Protein AF-A0A956GP90-F1 (afdb_monomer)

Sequence (79 aa):
MSIGRVYTGYLISYPFIGRGMVIFRDPHGHRMITTPVKRVLGEPGGKLIYVETENSVYKLEIHGEPLFPIRPAAEQTSA

Structure (mmCIF, N/CA/C/O backbone):
data_AF-A0A956GP90-F1
#
_entry.id   AF-A0A956GP90-F1
#
loop_
_atom_site.group_PDB
_atom_site.id
_atom_site.type_symbol
_atom_site.label_atom_id
_atom_site.label_alt_id
_atom_site.label_comp_id
_atom_site.label_asym_id
_atom_site.la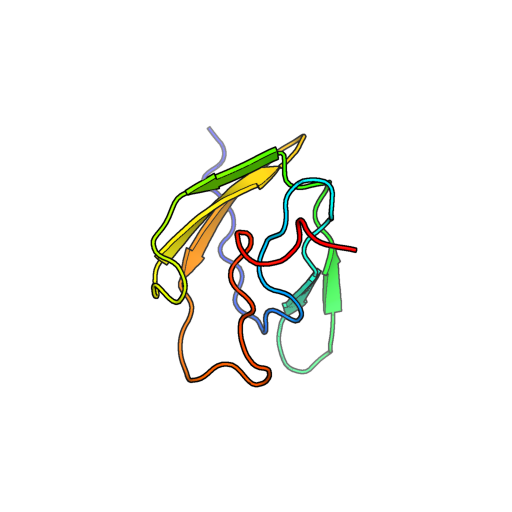bel_entity_id
_atom_site.label_seq_id
_atom_site.pdbx_PDB_ins_code
_atom_site.Cartn_x
_atom_site.Cartn_y
_atom_site.Cartn_z
_atom_site.occupancy
_atom_site.B_iso_or_equiv
_atom_site.auth_seq_id
_atom_site.auth_comp_id
_atom_site.auth_asym_id
_atom_site.auth_atom_id
_atom_site.pdbx_PDB_model_num
ATOM 1 N N . MET A 1 1 ? 4.053 22.439 4.557 1.00 39.84 1 MET A N 1
ATOM 2 C CA . MET A 1 1 ? 3.378 21.147 4.309 1.00 39.84 1 MET A CA 1
ATOM 3 C C . MET A 1 1 ? 4.300 20.321 3.432 1.00 39.84 1 MET A C 1
ATOM 5 O O . MET A 1 1 ? 4.639 20.778 2.351 1.00 39.84 1 MET A O 1
ATOM 9 N N . SER A 1 2 ? 4.810 19.194 3.931 1.00 49.94 2 SER A N 1
ATOM 10 C CA . SER A 1 2 ? 5.685 18.320 3.140 1.00 49.94 2 SER A CA 1
ATOM 11 C C . SER A 1 2 ? 4.873 17.721 1.991 1.00 49.94 2 SER A C 1
ATOM 13 O O . SER A 1 2 ? 3.900 17.011 2.237 1.00 49.94 2 SER A O 1
ATOM 15 N N . ILE A 1 3 ? 5.242 18.039 0.752 1.00 60.66 3 ILE A N 1
ATOM 16 C CA . ILE A 1 3 ? 4.774 17.311 -0.428 1.00 60.66 3 ILE A CA 1
ATOM 17 C C . ILE A 1 3 ? 5.308 15.878 -0.298 1.00 60.66 3 ILE A C 1
ATOM 19 O O . ILE A 1 3 ? 6.508 15.672 -0.112 1.00 60.66 3 ILE A O 1
ATOM 23 N N . GLY A 1 4 ? 4.405 14.894 -0.299 1.00 69.88 4 GLY A N 1
ATOM 24 C CA . GLY A 1 4 ? 4.755 13.484 -0.117 1.00 69.88 4 GLY A CA 1
ATOM 25 C C . GLY A 1 4 ? 5.804 13.013 -1.131 1.00 69.88 4 GLY A C 1
ATOM 26 O O . GLY A 1 4 ? 5.851 13.489 -2.263 1.00 69.88 4 GLY A O 1
ATOM 27 N N . ARG A 1 5 ? 6.661 12.070 -0.727 1.00 81.25 5 ARG A N 1
ATOM 28 C CA . ARG A 1 5 ? 7.633 11.444 -1.635 1.00 81.25 5 ARG A CA 1
ATOM 29 C C . ARG A 1 5 ? 6.938 10.385 -2.487 1.00 81.25 5 ARG A C 1
ATOM 31 O O . ARG A 1 5 ? 6.220 9.543 -1.953 1.00 81.25 5 ARG A O 1
ATOM 38 N N . VAL A 1 6 ? 7.195 10.415 -3.791 1.00 82.44 6 VAL A N 1
ATOM 39 C CA . VAL A 1 6 ? 6.755 9.369 -4.720 1.00 82.44 6 VAL A CA 1
ATOM 40 C C . VAL A 1 6 ? 7.711 8.185 -4.619 1.00 82.44 6 VAL A C 1
ATOM 42 O O . VAL A 1 6 ? 8.930 8.359 -4.598 1.00 82.44 6 VAL A O 1
ATOM 45 N N . TYR A 1 7 ? 7.147 6.983 -4.550 1.00 80.50 7 TYR A N 1
ATOM 46 C CA . TYR A 1 7 ? 7.896 5.736 -4.510 1.00 80.50 7 TYR A CA 1
ATOM 47 C C . TYR A 1 7 ? 7.369 4.787 -5.575 1.00 80.50 7 TYR A C 1
ATOM 49 O O . TYR A 1 7 ? 6.171 4.521 -5.620 1.00 80.50 7 TYR A O 1
ATOM 57 N N . THR A 1 8 ? 8.279 4.257 -6.388 1.00 83.94 8 THR A N 1
ATOM 58 C CA . THR A 1 8 ? 7.983 3.239 -7.400 1.00 83.94 8 THR A CA 1
ATOM 59 C C . THR A 1 8 ? 8.542 1.907 -6.935 1.00 83.94 8 THR A C 1
ATOM 61 O O . THR A 1 8 ? 9.660 1.844 -6.414 1.00 83.94 8 THR A O 1
ATOM 64 N N . GLY A 1 9 ? 7.762 0.842 -7.089 1.00 84.12 9 GLY A N 1
ATOM 65 C CA . GLY A 1 9 ? 8.144 -0.451 -6.560 1.00 84.12 9 GLY A CA 1
ATOM 66 C C . GLY A 1 9 ? 7.115 -1.550 -6.753 1.00 84.12 9 GLY A C 1
ATOM 67 O O . GLY A 1 9 ? 6.030 -1.316 -7.277 1.00 84.12 9 GLY A O 1
ATOM 68 N N . TYR A 1 10 ? 7.462 -2.743 -6.276 1.00 84.62 10 TYR A N 1
ATOM 69 C CA . TYR A 1 10 ? 6.567 -3.895 -6.234 1.00 84.62 10 TYR A CA 1
ATOM 70 C C . TYR A 1 10 ? 5.907 -4.002 -4.860 1.00 84.62 10 TYR A C 1
ATOM 72 O O . TYR A 1 10 ? 6.572 -3.922 -3.821 1.00 84.62 10 TYR A O 1
ATOM 80 N N . LEU A 1 11 ? 4.591 -4.199 -4.855 1.00 84.69 11 LEU A N 1
ATOM 81 C CA . LEU A 1 11 ? 3.812 -4.452 -3.649 1.00 84.69 11 LEU A CA 1
ATOM 82 C C . LEU A 1 11 ? 3.767 -5.964 -3.390 1.00 84.69 11 LEU A C 1
ATOM 84 O O . LEU A 1 11 ? 3.244 -6.704 -4.217 1.00 84.69 11 LEU A O 1
ATOM 88 N N . ILE A 1 12 ? 4.295 -6.432 -2.252 1.00 81.12 12 ILE A N 1
ATOM 89 C CA . ILE A 1 12 ? 4.265 -7.873 -1.918 1.00 81.12 12 ILE A CA 1
ATOM 90 C C . ILE A 1 12 ? 2.883 -8.325 -1.450 1.00 81.12 12 ILE A C 1
ATOM 92 O O . ILE A 1 12 ? 2.460 -9.442 -1.736 1.00 81.12 12 ILE A O 1
ATOM 96 N N . SER A 1 13 ? 2.185 -7.476 -0.702 1.00 78.12 13 SER A N 1
ATOM 97 C CA . SER A 1 13 ? 0.903 -7.817 -0.098 1.00 78.12 13 SER A CA 1
ATOM 98 C C . SER A 1 13 ? -0.079 -6.677 -0.270 1.00 78.12 13 SER A C 1
ATOM 100 O O . SER A 1 13 ? 0.252 -5.526 0.032 1.00 78.12 13 SER A O 1
ATOM 102 N N . TYR A 1 14 ? -1.299 -7.010 -0.684 1.00 82.19 14 TYR A N 1
ATOM 103 C CA . TYR A 1 14 ? -2.390 -6.046 -0.709 1.00 82.19 14 TYR A CA 1
ATOM 104 C C . TYR A 1 14 ? -2.627 -5.468 0.702 1.00 82.19 14 TYR A C 1
ATOM 106 O O . TYR A 1 14 ? -2.451 -6.199 1.685 1.00 82.19 14 TYR A O 1
ATOM 114 N N . PRO A 1 15 ? -2.990 -4.179 0.842 1.00 87.88 15 PRO A N 1
ATOM 115 C CA . PRO A 1 15 ? -3.157 -3.560 2.153 1.00 87.88 15 PRO A CA 1
ATOM 116 C C . PRO A 1 15 ? -4.233 -4.270 2.981 1.00 87.88 15 PRO A C 1
ATOM 118 O O . PRO A 1 15 ? -5.341 -4.503 2.500 1.00 87.88 15 PRO A O 1
ATOM 121 N N . PHE A 1 16 ? -3.912 -4.588 4.236 1.00 86.62 16 PHE A N 1
ATOM 122 C CA . PHE A 1 16 ? -4.805 -5.293 5.155 1.00 86.62 16 PHE A CA 1
ATOM 123 C C . PHE A 1 16 ? -4.803 -4.616 6.525 1.00 86.62 16 PHE A C 1
ATOM 125 O O . PHE A 1 16 ? -3.736 -4.365 7.087 1.00 86.62 16 PHE A O 1
ATOM 132 N N . ILE A 1 17 ? -5.992 -4.337 7.064 1.00 90.94 17 ILE A N 1
ATOM 133 C CA . ILE A 1 17 ? -6.161 -3.633 8.342 1.00 90.94 17 ILE A CA 1
ATOM 134 C C . ILE A 1 17 ? -5.457 -4.400 9.471 1.00 90.94 17 ILE A C 1
ATOM 136 O O . ILE A 1 17 ? -5.569 -5.616 9.590 1.00 90.94 17 ILE A O 1
ATOM 140 N N . GLY A 1 18 ? -4.698 -3.682 10.296 1.00 90.50 18 GLY A N 1
ATOM 141 C CA . GLY A 1 18 ? -3.911 -4.234 11.398 1.00 90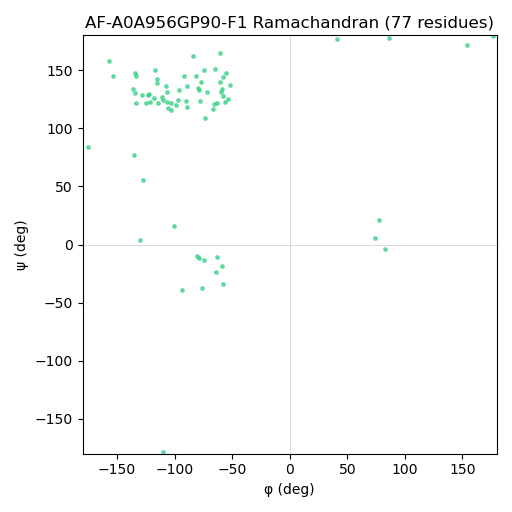.50 18 GLY A CA 1
ATOM 142 C C . GLY A 1 18 ? -2.547 -4.797 10.992 1.00 90.50 18 GLY A C 1
ATOM 143 O O . GLY A 1 18 ? -1.776 -5.188 11.865 1.00 90.50 18 GLY A O 1
ATOM 144 N N . ARG A 1 19 ? -2.201 -4.821 9.697 1.00 87.31 19 ARG A N 1
ATOM 145 C CA . ARG A 1 19 ? -0.883 -5.264 9.210 1.00 87.31 19 ARG A CA 1
ATOM 146 C C . ARG A 1 19 ? -0.135 -4.131 8.522 1.00 87.31 19 ARG A C 1
ATOM 148 O O . ARG A 1 19 ? -0.744 -3.227 7.959 1.00 87.31 19 ARG A O 1
ATOM 155 N N . GLY A 1 20 ? 1.194 -4.172 8.583 1.00 86.06 20 GLY A N 1
ATOM 156 C CA . GLY A 1 20 ? 2.044 -3.298 7.776 1.00 86.06 20 GLY A CA 1
ATOM 157 C C . GLY A 1 20 ? 2.061 -3.748 6.315 1.00 86.06 20 GLY A C 1
ATOM 158 O O . GLY A 1 20 ? 1.936 -4.937 6.022 1.00 86.06 20 GLY A O 1
ATOM 159 N N . MET A 1 21 ? 2.237 -2.802 5.399 1.00 87.69 21 MET A N 1
ATOM 160 C CA . MET A 1 21 ? 2.482 -3.076 3.984 1.00 87.69 21 MET A CA 1
ATOM 161 C C . MET A 1 21 ? 3.985 -3.143 3.728 1.00 87.69 21 MET A C 1
ATOM 163 O O . MET A 1 21 ? 4.746 -2.373 4.316 1.00 87.69 21 MET A O 1
ATOM 167 N N . VAL A 1 22 ? 4.410 -4.013 2.810 1.00 84.31 22 VAL A N 1
ATOM 168 C CA . VAL A 1 22 ? 5.804 -4.072 2.351 1.00 84.31 22 VAL A CA 1
ATOM 169 C C . VAL A 1 22 ? 5.883 -3.687 0.876 1.00 84.31 22 VAL A C 1
ATOM 171 O O . VAL A 1 22 ? 5.267 -4.328 0.023 1.00 84.31 22 VAL A O 1
ATOM 174 N N . ILE A 1 23 ? 6.662 -2.644 0.590 1.00 86.25 23 ILE A N 1
ATOM 175 C CA . ILE A 1 23 ? 6.899 -2.094 -0.748 1.00 86.25 23 ILE A CA 1
ATOM 176 C C . ILE A 1 23 ? 8.389 -2.236 -1.069 1.00 86.25 23 ILE A C 1
ATOM 178 O O . ILE A 1 23 ? 9.234 -1.771 -0.304 1.00 86.25 23 ILE A O 1
ATOM 182 N N . PHE A 1 24 ? 8.720 -2.853 -2.198 1.00 81.69 24 PHE A N 1
ATOM 183 C CA . PHE A 1 24 ? 10.099 -3.015 -2.668 1.00 81.69 24 PHE A CA 1
ATOM 184 C C . PHE A 1 24 ? 10.426 -1.953 -3.700 1.00 81.69 24 PHE A C 1
ATOM 186 O O . PHE A 1 24 ? 9.779 -1.914 -4.739 1.00 81.69 24 PHE A O 1
ATOM 193 N N . ARG A 1 25 ? 11.429 -1.113 -3.440 1.00 79.56 25 ARG A N 1
ATOM 194 C CA . ARG A 1 25 ? 11.906 -0.119 -4.409 1.00 79.56 25 ARG A CA 1
ATOM 195 C C . ARG A 1 25 ? 13.018 -0.710 -5.270 1.00 79.56 25 ARG A C 1
ATOM 197 O O . ARG A 1 25 ? 14.011 -1.121 -4.684 1.00 79.56 25 ARG A O 1
ATOM 204 N N . ASP A 1 26 ? 12.820 -0.675 -6.593 1.00 67.75 26 ASP A N 1
ATOM 205 C CA . ASP A 1 26 ? 13.780 -0.882 -7.706 1.00 67.75 26 ASP A CA 1
ATOM 206 C C . ASP A 1 26 ? 14.838 -2.024 -7.554 1.00 67.75 26 ASP A C 1
ATOM 208 O O . ASP A 1 26 ? 14.795 -2.771 -6.575 1.00 67.75 26 ASP A O 1
ATOM 212 N N . PRO A 1 27 ? 15.711 -2.324 -8.547 1.00 59.69 27 PRO A N 1
ATOM 213 C CA . PRO A 1 27 ? 16.398 -3.625 -8.627 1.00 59.69 27 PRO A CA 1
ATOM 214 C C . PRO A 1 27 ? 17.348 -3.981 -7.470 1.00 59.69 27 PRO A C 1
ATOM 216 O O . PRO A 1 27 ? 17.757 -5.135 -7.375 1.00 59.69 27 PRO A O 1
ATOM 219 N N . HIS A 1 28 ? 17.682 -3.050 -6.573 1.00 72.06 28 HIS A N 1
ATOM 220 C CA . HIS A 1 28 ? 18.550 -3.319 -5.416 1.00 72.06 28 HIS A CA 1
ATOM 221 C C . HIS A 1 28 ? 17.813 -3.980 -4.239 1.00 72.06 28 HIS A C 1
ATOM 223 O O . HIS A 1 28 ? 18.445 -4.423 -3.280 1.00 72.06 28 HIS A O 1
ATOM 229 N N . GLY A 1 29 ? 16.476 -4.047 -4.289 1.00 71.19 29 GLY A N 1
ATOM 230 C CA . GLY A 1 29 ? 15.677 -4.796 -3.316 1.00 71.19 29 GLY A CA 1
ATOM 231 C C . GLY A 1 29 ? 15.489 -4.101 -1.965 1.00 71.19 29 GLY A C 1
ATOM 232 O O . GLY A 1 29 ? 15.167 -4.759 -0.971 1.00 71.19 29 GLY A O 1
ATOM 233 N N . HIS A 1 30 ? 15.660 -2.778 -1.889 1.00 84.56 30 HIS A N 1
ATOM 234 C CA . HIS A 1 30 ? 15.392 -2.050 -0.651 1.00 84.56 30 HIS A CA 1
ATOM 235 C C . HIS A 1 30 ? 13.902 -2.104 -0.300 1.00 84.56 30 HIS A C 1
ATOM 237 O O . HIS A 1 30 ? 13.040 -1.623 -1.041 1.00 84.56 30 HIS A O 1
ATOM 243 N N . ARG A 1 31 ? 13.606 -2.658 0.879 1.00 85.56 31 ARG A N 1
ATOM 244 C CA . ARG A 1 31 ? 12.244 -2.756 1.407 1.00 85.56 31 ARG A CA 1
ATOM 245 C C . ARG A 1 31 ? 11.862 -1.523 2.217 1.00 85.56 31 ARG A C 1
ATOM 247 O O . ARG A 1 31 ? 12.613 -1.065 3.077 1.00 85.56 31 ARG A O 1
ATOM 254 N N . MET A 1 32 ? 10.649 -1.044 1.994 1.00 86.88 32 MET A N 1
ATOM 255 C CA . MET A 1 32 ? 9.954 -0.109 2.865 1.00 86.88 32 MET A CA 1
ATOM 256 C C . MET A 1 32 ? 8.801 -0.853 3.535 1.00 86.88 32 MET A C 1
ATOM 258 O O . MET A 1 32 ? 7.967 -1.439 2.850 1.00 86.88 32 MET A O 1
ATOM 262 N N . ILE A 1 33 ? 8.766 -0.830 4.866 1.00 88.06 33 ILE A N 1
ATOM 263 C CA . ILE A 1 33 ? 7.690 -1.424 5.664 1.00 88.06 33 ILE A CA 1
ATOM 264 C C . ILE A 1 33 ? 6.911 -0.280 6.305 1.00 88.06 33 ILE A C 1
ATOM 266 O O . ILE A 1 33 ? 7.512 0.594 6.932 1.00 88.06 33 ILE A O 1
ATOM 270 N N . THR A 1 34 ? 5.593 -0.259 6.126 1.00 89.25 34 THR A N 1
ATOM 271 C CA . THR A 1 34 ? 4.735 0.738 6.774 1.00 89.25 34 THR A CA 1
ATOM 272 C C . THR A 1 34 ? 4.361 0.310 8.187 1.00 89.25 34 THR A C 1
ATOM 274 O O . THR A 1 34 ? 4.408 -0.868 8.540 1.00 89.25 34 THR A O 1
ATOM 277 N N . THR A 1 35 ? 3.907 1.273 8.983 1.00 92.69 35 THR A N 1
ATOM 278 C CA . THR A 1 35 ? 3.126 0.994 10.194 1.00 92.69 35 THR A CA 1
ATOM 279 C C . THR A 1 35 ? 1.820 0.258 9.854 1.00 92.69 35 THR A C 1
ATOM 281 O O . THR A 1 35 ? 1.431 0.220 8.674 1.00 92.69 35 THR A O 1
ATOM 284 N N . PRO A 1 36 ? 1.143 -0.337 10.857 1.00 94.12 36 PRO A N 1
ATOM 285 C CA . PRO A 1 36 ? -0.132 -1.011 10.656 1.00 94.12 36 PRO A CA 1
ATOM 286 C C . PRO A 1 36 ? -1.160 -0.142 9.927 1.00 94.12 36 PRO A C 1
ATOM 288 O O . PRO A 1 36 ? -1.322 1.048 10.211 1.00 94.12 36 PRO A O 1
ATOM 291 N N . VAL A 1 37 ? -1.864 -0.754 8.979 1.00 93.81 37 VAL A N 1
ATOM 292 C CA . VAL A 1 37 ? -2.969 -0.129 8.253 1.00 93.81 37 VAL A CA 1
ATOM 293 C C . VAL A 1 37 ? -4.173 0.016 9.181 1.00 93.81 37 VAL A C 1
ATOM 295 O O . VAL A 1 37 ? -4.597 -0.945 9.816 1.00 93.81 37 VAL A O 1
ATOM 298 N N . LYS A 1 38 ? -4.761 1.209 9.224 1.00 95.75 38 LYS A N 1
ATOM 299 C CA . LYS A 1 38 ? -6.018 1.503 9.922 1.00 95.75 38 LYS A CA 1
ATOM 300 C C . LYS A 1 38 ? -7.223 1.385 8.999 1.00 95.75 38 LYS A C 1
ATOM 302 O O . LYS A 1 38 ? -8.274 0.913 9.420 1.00 95.75 38 LYS A O 1
ATOM 307 N N . ARG A 1 39 ? -7.081 1.825 7.747 1.00 93.56 39 ARG A N 1
ATOM 308 C CA . ARG A 1 39 ? -8.187 1.882 6.788 1.00 93.56 39 ARG A CA 1
ATOM 309 C C . ARG A 1 39 ? -7.685 1.790 5.354 1.00 93.56 39 ARG A C 1
ATOM 311 O O . ARG A 1 39 ? -6.636 2.335 5.020 1.00 93.56 39 ARG A O 1
ATOM 318 N N . VAL A 1 40 ? -8.472 1.130 4.513 1.00 91.75 40 VAL A N 1
ATOM 319 C CA . VAL A 1 40 ? -8.264 1.042 3.065 1.00 91.75 40 VAL A CA 1
ATOM 320 C C . VAL A 1 40 ? -9.523 1.568 2.385 1.00 91.75 40 VAL A C 1
ATOM 322 O O . VAL A 1 40 ? -10.623 1.141 2.728 1.00 91.75 40 VAL A O 1
ATOM 325 N N . LEU A 1 41 ? -9.370 2.508 1.454 1.00 93.00 41 LEU A N 1
ATOM 326 C CA . LEU A 1 41 ? -10.452 3.056 0.638 1.00 93.00 41 LEU A CA 1
ATOM 327 C C . LEU A 1 41 ? -10.131 2.829 -0.836 1.00 93.00 41 LEU A C 1
ATOM 329 O O . LEU A 1 41 ? -9.097 3.277 -1.328 1.00 93.00 41 LEU A O 1
ATOM 333 N N . GLY A 1 42 ? -11.027 2.155 -1.541 1.00 87.06 42 GLY A N 1
ATOM 334 C CA . GLY A 1 42 ? -10.895 1.867 -2.962 1.00 87.06 42 GLY A CA 1
ATOM 335 C C . GLY A 1 42 ? -11.668 0.613 -3.337 1.00 87.06 42 GLY A C 1
ATOM 336 O O . GLY A 1 42 ? -12.174 -0.103 -2.471 1.00 87.06 42 GLY A O 1
ATOM 337 N N . GLU A 1 43 ? -11.765 0.359 -4.634 1.00 81.50 43 GLU A N 1
ATOM 338 C CA . GLU A 1 43 ? -12.422 -0.840 -5.142 1.00 81.50 43 GLU A CA 1
ATOM 339 C C . GLU A 1 43 ? -11.501 -2.060 -4.978 1.00 81.50 43 GLU A C 1
ATOM 341 O O . GLU A 1 43 ? -10.290 -1.952 -5.205 1.00 81.50 43 GLU A O 1
ATOM 346 N N . PRO A 1 44 ? -12.025 -3.235 -4.586 1.00 72.50 44 PRO A N 1
ATOM 347 C CA . PRO A 1 44 ? -11.258 -4.476 -4.616 1.00 72.50 44 PRO A CA 1
ATOM 348 C C . PRO A 1 44 ? -10.711 -4.741 -6.025 1.00 72.50 44 PRO A C 1
ATOM 350 O O . PRO A 1 44 ? -11.474 -4.805 -6.983 1.00 72.50 44 PRO A O 1
ATOM 353 N N . GLY A 1 45 ? -9.388 -4.871 -6.157 1.00 72.00 45 GLY A N 1
ATOM 354 C CA . GLY A 1 45 ? -8.738 -5.030 -7.466 1.00 72.00 45 GLY A CA 1
ATOM 355 C C . GLY A 1 45 ? -8.683 -3.747 -8.309 1.00 72.00 45 GLY A C 1
ATOM 356 O O . GLY A 1 45 ? -8.228 -3.784 -9.450 1.00 72.00 45 GLY A O 1
ATOM 357 N N . GLY A 1 46 ? -9.111 -2.609 -7.758 1.00 80.25 46 GLY A N 1
ATOM 358 C CA . GLY A 1 46 ? -8.985 -1.309 -8.399 1.00 80.25 46 GLY A CA 1
ATOM 359 C C . GLY A 1 46 ? -7.523 -0.892 -8.569 1.00 80.25 46 GLY A C 1
ATOM 360 O O . GLY A 1 46 ? -6.650 -1.225 -7.766 1.00 80.25 46 GLY A O 1
ATOM 361 N N . LYS A 1 47 ? -7.255 -0.100 -9.611 1.00 87.06 47 LYS A N 1
ATOM 362 C CA . LYS A 1 47 ? -5.911 0.432 -9.901 1.00 87.06 47 LYS A CA 1
ATOM 363 C C . LYS A 1 47 ? -5.488 1.553 -8.958 1.00 87.06 47 LYS A C 1
ATOM 365 O O . LYS A 1 47 ? -4.322 1.925 -8.949 1.00 87.06 47 LYS A O 1
ATOM 370 N N . LEU A 1 48 ? -6.419 2.111 -8.190 1.00 91.50 48 LEU A N 1
ATOM 371 C CA . LEU A 1 48 ? -6.158 3.212 -7.278 1.00 91.50 48 LEU A CA 1
ATOM 372 C C . LEU A 1 48 ? -6.791 2.934 -5.918 1.00 91.50 48 LEU A C 1
ATOM 374 O O . LEU A 1 48 ? -8.008 2.785 -5.821 1.00 91.50 48 LEU A O 1
ATOM 378 N N . ILE A 1 49 ? -5.965 2.922 -4.873 1.00 92.00 49 ILE A N 1
ATOM 379 C CA . ILE A 1 49 ? -6.418 2.776 -3.488 1.00 92.00 49 ILE A CA 1
ATOM 380 C C . ILE A 1 49 ? -5.731 3.784 -2.569 1.00 92.00 49 ILE A C 1
ATOM 382 O O . ILE A 1 49 ? -4.570 4.155 -2.755 1.00 92.00 49 ILE A O 1
ATOM 386 N N . TYR A 1 50 ? -6.455 4.210 -1.542 1.00 93.69 50 TYR A N 1
ATOM 387 C CA . TYR A 1 50 ? -5.955 5.058 -0.470 1.00 93.69 50 TYR A CA 1
ATOM 388 C C . TYR A 1 50 ? -5.805 4.226 0.797 1.00 93.69 50 TYR A C 1
ATOM 390 O O . TYR A 1 50 ? -6.724 3.507 1.190 1.00 93.69 50 TYR A O 1
ATOM 398 N N . VAL A 1 51 ? -4.648 4.329 1.443 1.00 92.81 51 VAL A N 1
ATOM 399 C CA . VAL A 1 51 ? -4.329 3.563 2.648 1.00 92.81 51 VAL A CA 1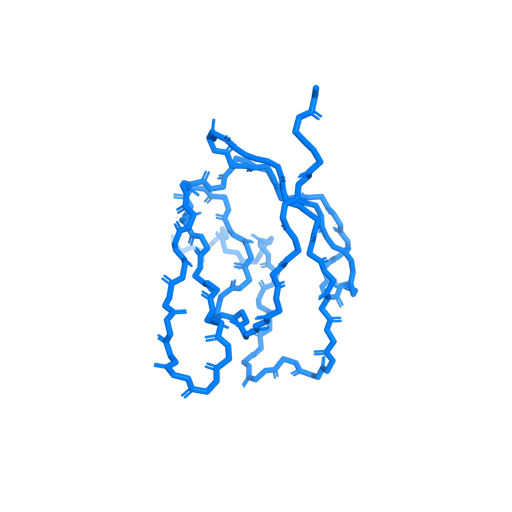
ATOM 400 C C . VAL A 1 51 ? -3.941 4.509 3.765 1.00 92.81 51 VAL A C 1
ATOM 402 O O . VAL A 1 51 ? -2.977 5.261 3.652 1.00 92.81 51 VAL A O 1
ATOM 405 N N . GLU A 1 52 ? -4.676 4.444 4.863 1.00 95.00 52 GLU A N 1
ATOM 406 C CA . GLU A 1 52 ? -4.355 5.139 6.101 1.00 95.00 52 GLU A CA 1
ATOM 407 C C . GLU A 1 52 ? -3.633 4.165 7.031 1.00 95.00 52 GLU A C 1
ATOM 409 O O . GLU A 1 52 ? -4.149 3.084 7.321 1.00 95.00 52 GLU A O 1
ATOM 414 N N . THR A 1 53 ? -2.443 4.533 7.494 1.00 92.94 53 THR A N 1
ATOM 415 C CA . THR A 1 53 ? -1.679 3.802 8.512 1.00 92.94 53 THR A CA 1
ATOM 416 C C . THR A 1 53 ? -1.643 4.598 9.813 1.00 92.94 53 THR A C 1
ATOM 418 O O . THR A 1 53 ? -2.235 5.671 9.9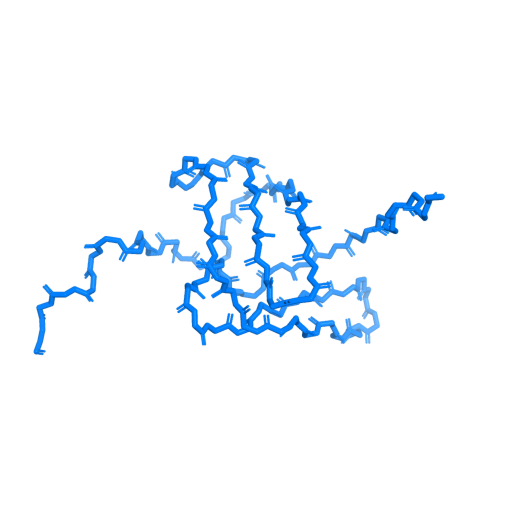19 1.00 92.94 53 THR A O 1
ATOM 421 N N . GLU A 1 54 ? -0.961 4.095 10.842 1.00 92.50 54 GLU A N 1
ATOM 422 C CA . GLU A 1 54 ? -0.882 4.803 12.126 1.00 92.50 54 GLU A CA 1
ATOM 423 C C . GLU A 1 54 ? -0.294 6.212 12.034 1.00 92.50 54 GLU A C 1
ATOM 425 O O . GLU A 1 54 ? -0.708 7.088 12.791 1.00 92.50 54 G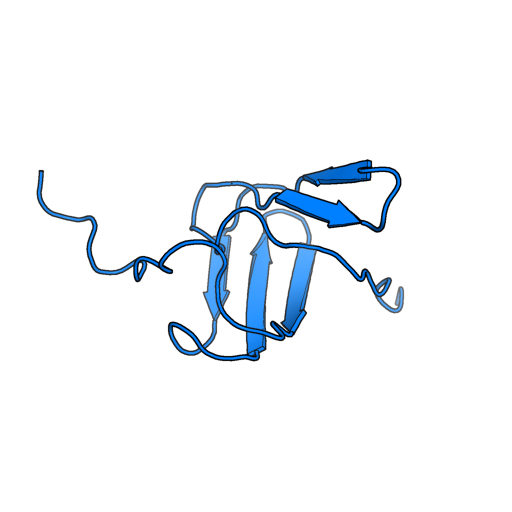LU A O 1
ATOM 430 N N . ASN A 1 55 ? 0.654 6.420 11.121 1.00 90.19 55 ASN A N 1
ATOM 431 C CA . ASN A 1 55 ? 1.458 7.636 11.043 1.00 90.19 55 ASN A CA 1
ATOM 432 C C . ASN A 1 55 ? 1.507 8.262 9.642 1.00 90.19 55 ASN A C 1
ATOM 434 O O . ASN A 1 55 ? 2.273 9.202 9.430 1.00 90.19 55 ASN A O 1
ATOM 438 N N . SER A 1 56 ? 0.783 7.728 8.657 1.00 91.00 56 SER A N 1
ATOM 439 C CA . SER A 1 56 ? 0.884 8.171 7.263 1.00 91.00 56 SER A CA 1
ATOM 440 C C . SER A 1 56 ? -0.369 7.842 6.454 1.00 91.00 56 SER A C 1
ATOM 442 O O . SER A 1 56 ? -1.135 6.944 6.790 1.00 91.00 56 SER A O 1
ATOM 444 N N . VAL A 1 57 ? -0.562 8.576 5.357 1.00 93.00 57 VAL A N 1
ATOM 445 C CA . VAL A 1 57 ? -1.591 8.295 4.351 1.00 93.00 57 VAL A CA 1
ATOM 446 C C . VAL A 1 57 ? -0.901 8.102 3.009 1.00 93.00 57 VAL A C 1
ATOM 448 O O . VAL A 1 57 ? -0.092 8.932 2.594 1.00 93.00 57 VAL A O 1
ATOM 451 N N . TYR A 1 58 ? -1.227 7.007 2.334 1.00 91.44 58 TYR A N 1
ATOM 452 C CA . TYR A 1 58 ? -0.664 6.625 1.049 1.00 91.44 58 TYR A CA 1
ATOM 453 C C . TYR A 1 58 ? -1.744 6.644 -0.029 1.00 91.44 58 TYR A C 1
ATOM 455 O O . TYR A 1 58 ? -2.860 6.176 0.185 1.00 91.44 58 TYR A O 1
ATOM 463 N N . LYS A 1 59 ? -1.377 7.141 -1.211 1.00 92.75 59 LYS A N 1
ATOM 464 C CA . LYS A 1 59 ? -2.095 6.913 -2.466 1.00 92.75 59 LYS A CA 1
ATOM 465 C C . LYS A 1 59 ? -1.296 5.867 -3.240 1.00 92.75 59 LYS A C 1
ATOM 467 O O . LYS A 1 59 ? -0.146 6.133 -3.582 1.00 92.75 59 LYS A O 1
ATOM 472 N N . LEU A 1 60 ? -1.873 4.692 -3.467 1.00 91.00 60 LEU A N 1
ATOM 473 C CA . LEU A 1 60 ? -1.240 3.612 -4.219 1.00 91.00 60 LEU A CA 1
ATOM 474 C C . LEU A 1 60 ? -1.899 3.505 -5.590 1.00 91.00 60 LEU A C 1
ATOM 476 O O . LEU A 1 60 ? -3.110 3.308 -5.678 1.00 91.00 60 LEU A O 1
ATOM 480 N N . GLU A 1 61 ? -1.088 3.625 -6.636 1.00 91.69 61 GLU A N 1
ATOM 481 C CA . GLU A 1 61 ? -1.481 3.346 -8.014 1.00 91.69 61 GLU A CA 1
ATOM 482 C C . GLU A 1 61 ? -0.844 2.017 -8.432 1.00 91.69 61 GLU A C 1
ATOM 484 O O . GLU A 1 61 ? 0.377 1.857 -8.379 1.00 91.69 61 GLU A O 1
ATOM 489 N N . ILE A 1 62 ? -1.679 1.028 -8.741 1.00 87.06 62 ILE A N 1
ATOM 490 C CA . ILE A 1 62 ? -1.276 -0.346 -9.034 1.00 87.06 62 ILE A CA 1
ATOM 491 C C . ILE A 1 62 ? -1.337 -0.544 -10.547 1.00 87.06 62 ILE A C 1
ATOM 493 O O . ILE A 1 62 ? -2.387 -0.385 -11.174 1.00 87.06 62 ILE A O 1
ATOM 497 N N . HIS A 1 63 ? -0.196 -0.913 -11.125 1.00 85.00 63 HIS A N 1
ATOM 498 C CA . HIS A 1 63 ? -0.048 -1.204 -12.546 1.00 85.00 63 HIS A CA 1
ATOM 499 C C . HIS A 1 63 ? 0.313 -2.679 -12.750 1.00 85.00 63 HIS A C 1
ATOM 501 O O . HIS A 1 63 ? 1.118 -3.229 -12.000 1.00 85.00 63 HIS A O 1
ATOM 507 N N . GLY A 1 64 ? -0.235 -3.285 -13.806 1.00 78.38 64 GLY A N 1
ATOM 508 C CA . GLY A 1 64 ? 0.001 -4.686 -14.160 1.00 78.38 64 GLY A CA 1
ATOM 509 C C . GLY A 1 64 ? -0.936 -5.667 -13.456 1.00 78.38 64 GLY A C 1
ATOM 510 O O . GLY A 1 64 ? -1.786 -5.277 -12.657 1.00 78.38 64 GLY A O 1
ATOM 511 N N . GLU A 1 65 ? -0.781 -6.945 -13.792 1.00 71.31 65 GLU A N 1
ATOM 512 C CA . GLU A 1 65 ? -1.545 -8.024 -13.171 1.00 71.31 65 GLU A CA 1
ATOM 513 C C . GLU A 1 65 ? -0.924 -8.420 -11.822 1.00 71.31 65 GLU A C 1
ATOM 515 O O . GLU A 1 65 ? 0.306 -8.407 -11.679 1.00 71.31 65 GLU A O 1
ATOM 520 N N . PRO A 1 66 ? -1.736 -8.793 -10.819 1.00 68.75 66 PRO A N 1
ATOM 521 C CA . PRO A 1 66 ? -1.225 -9.283 -9.550 1.00 68.75 66 PRO A CA 1
ATOM 522 C C . PRO A 1 66 ? -0.342 -10.519 -9.763 1.00 68.75 66 PRO A C 1
ATOM 524 O O . PRO A 1 66 ? -0.784 -11.509 -10.341 1.00 68.75 66 PRO A O 1
ATOM 527 N N . LEU A 1 67 ? 0.883 -10.508 -9.227 1.00 67.38 67 LEU A N 1
ATOM 528 C CA . LEU A 1 67 ? 1.735 -11.709 -9.205 1.00 67.38 67 LEU A CA 1
ATOM 529 C C . LEU A 1 67 ? 1.125 -12.834 -8.353 1.00 67.38 67 LEU A C 1
ATOM 531 O O . LEU A 1 67 ? 1.431 -14.007 -8.549 1.00 67.38 67 LEU A O 1
ATOM 535 N N . PHE A 1 68 ? 0.253 -12.468 -7.410 1.00 67.12 68 PHE A N 1
ATOM 536 C CA . PHE A 1 68 ? -0.494 -13.380 -6.555 1.00 67.12 68 PHE A CA 1
ATOM 537 C C . PHE A 1 68 ? -1.964 -12.950 -6.510 1.00 67.12 68 PHE A C 1
ATOM 539 O O . PHE A 1 68 ? -2.226 -11.744 -6.495 1.00 67.12 68 PHE A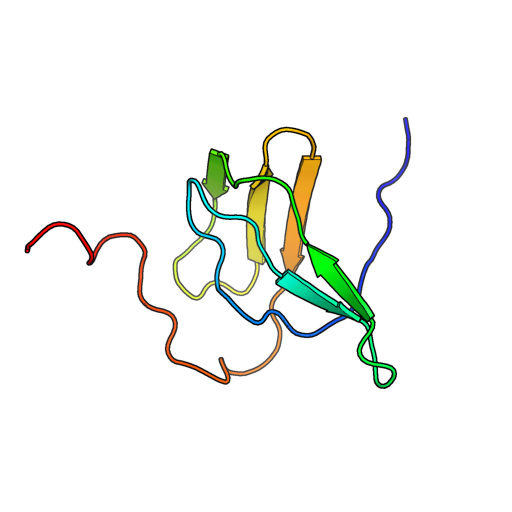 O 1
ATOM 546 N N . PRO A 1 69 ? -2.927 -13.889 -6.435 1.00 65.69 69 PRO A N 1
ATOM 547 C CA . PRO A 1 69 ? -4.345 -13.555 -6.355 1.00 65.69 69 PRO A CA 1
ATOM 548 C C . PRO A 1 69 ? -4.630 -12.588 -5.201 1.00 65.69 69 PRO A C 1
ATOM 550 O O . PRO A 1 69 ? -4.304 -12.874 -4.044 1.00 65.69 69 PRO A O 1
ATOM 553 N N . ILE A 1 70 ? -5.261 -11.451 -5.504 1.00 65.19 70 ILE A N 1
ATOM 554 C CA . ILE A 1 70 ? -5.727 -10.518 -4.477 1.00 65.19 70 ILE A CA 1
ATOM 555 C C . ILE A 1 70 ? -6.945 -11.157 -3.814 1.00 65.19 70 ILE A C 1
ATOM 557 O O . ILE A 1 70 ? -8.008 -11.249 -4.420 1.00 65.19 70 ILE A O 1
ATOM 561 N N . ARG A 1 71 ? -6.799 -11.607 -2.565 1.00 62.41 71 ARG A N 1
ATOM 562 C CA . ARG A 1 71 ? -7.953 -12.037 -1.770 1.00 62.41 71 ARG A CA 1
ATOM 563 C C . ARG A 1 71 ? -8.676 -10.791 -1.251 1.00 62.41 71 ARG A C 1
ATOM 565 O O . ARG A 1 71 ? -8.028 -9.975 -0.589 1.00 62.41 71 ARG A O 1
ATOM 572 N N . PRO A 1 72 ? -9.978 -10.616 -1.526 1.00 54.22 72 PRO A N 1
ATOM 573 C CA . PRO A 1 72 ? -10.731 -9.511 -0.959 1.00 54.22 72 PRO A CA 1
ATOM 574 C C . PRO A 1 72 ? -10.722 -9.607 0.571 1.00 54.22 72 PRO A C 1
ATOM 576 O O . PRO A 1 72 ? -10.883 -10.687 1.139 1.00 54.22 72 PRO A O 1
ATOM 579 N N . ALA A 1 73 ? -10.580 -8.466 1.250 1.00 53.94 73 ALA A N 1
ATOM 580 C CA . ALA A 1 73 ? -10.580 -8.399 2.715 1.00 53.94 73 ALA A CA 1
ATOM 581 C C . ALA A 1 73 ? -11.880 -8.940 3.356 1.00 53.94 73 ALA A C 1
ATOM 583 O O . ALA A 1 73 ? -11.884 -9.272 4.536 1.00 53.94 73 ALA A O 1
ATOM 584 N N . ALA A 1 74 ? -12.964 -9.051 2.581 1.00 51.66 74 ALA A N 1
ATOM 585 C CA . ALA A 1 74 ? -14.273 -9.514 3.036 1.00 51.66 74 ALA A CA 1
ATOM 586 C C . ALA A 1 74 ? -14.407 -11.044 3.174 1.00 51.66 74 ALA A C 1
ATOM 588 O O . ALA A 1 74 ? -15.380 -11.505 3.759 1.00 51.66 74 ALA A O 1
ATOM 589 N N . GLU A 1 75 ? -13.461 -11.844 2.674 1.00 48.41 75 GLU A N 1
ATOM 590 C CA . GLU A 1 75 ? -13.625 -13.308 2.593 1.00 48.41 75 GLU A CA 1
ATOM 591 C C . GLU A 1 75 ? -12.909 -14.087 3.713 1.00 48.41 75 GLU A C 1
ATOM 593 O O . GLU A 1 75 ? -12.688 -15.289 3.611 1.00 48.41 75 GLU A O 1
ATOM 598 N N . GLN A 1 76 ? -12.511 -13.419 4.800 1.00 53.66 76 GLN A N 1
ATOM 599 C CA . GLN A 1 76 ? -11.819 -14.056 5.930 1.00 53.66 76 GLN A CA 1
ATOM 600 C C . GLN A 1 76 ? -12.513 -13.748 7.259 1.00 53.66 76 G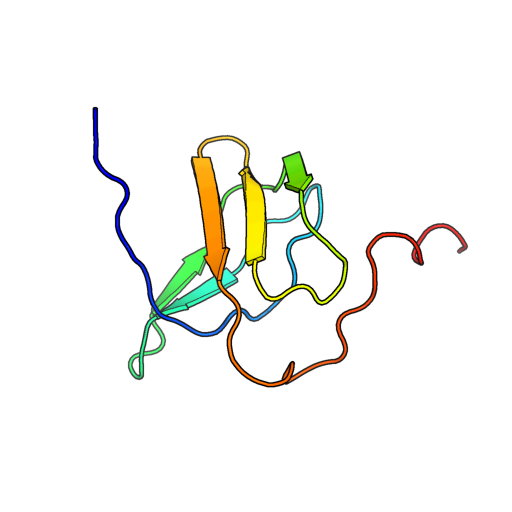LN A C 1
ATOM 602 O O . GLN A 1 76 ? -11.929 -13.222 8.199 1.00 53.66 76 GLN A O 1
ATOM 607 N N . THR A 1 77 ? -13.800 -14.067 7.344 1.00 47.56 77 THR A N 1
ATOM 608 C CA . THR A 1 77 ? -14.497 -14.278 8.619 1.00 47.56 77 THR A CA 1
ATOM 609 C C . THR A 1 77 ? -15.341 -15.531 8.461 1.00 47.56 77 THR A C 1
ATOM 611 O O . THR A 1 77 ? -16.525 -15.450 8.167 1.00 47.56 77 THR A O 1
ATOM 614 N N . SER A 1 78 ? -14.690 -16.692 8.536 1.00 43.66 78 SER A N 1
ATOM 615 C CA . SER A 1 78 ? -15.288 -18.016 8.765 1.00 43.66 78 SER A CA 1
ATOM 616 C C . SER A 1 78 ? -14.157 -19.042 8.883 1.00 43.66 78 SER A C 1
ATOM 618 O O . SER A 1 78 ? -13.762 -19.651 7.892 1.00 43.66 78 SER A O 1
ATOM 620 N N . ALA A 1 79 ? -13.594 -19.173 10.082 1.00 39.06 79 ALA A N 1
ATOM 621 C CA . ALA A 1 79 ? -12.921 -20.374 10.571 1.00 39.06 79 ALA A CA 1
ATOM 622 C C . ALA A 1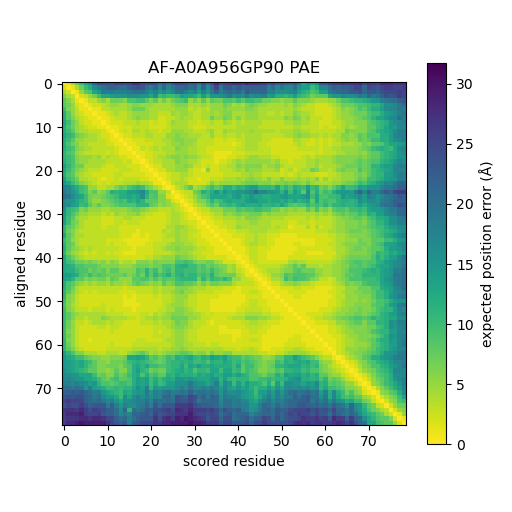 79 ? -12.910 -20.314 12.100 1.00 39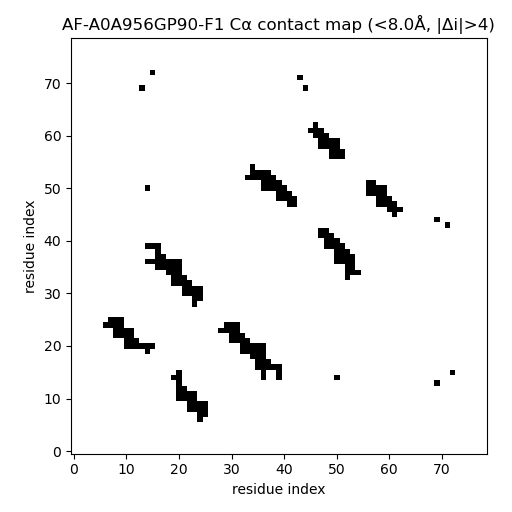.06 79 ALA A C 1
ATOM 624 O O . ALA A 1 79 ? -12.536 -19.238 12.622 1.00 39.06 79 ALA A O 1
#

Solvent-accessible surface area (backbone atoms only — not comparable to full-atom values): 5244 Å² total; per-residue (Å²): 131,86,78,79,84,87,83,68,63,52,72,80,49,81,85,46,74,74,36,56,39,45,37,32,38,61,99,86,61,51,73,46,72,49,60,39,23,72,44,78,50,64,56,88,90,46,50,54,37,38,39,34,32,80,86,52,76,44,82,47,76,59,79,83,79,73,95,56,88,83,74,61,86,83,78,78,82,84,131

Radius of gyration: 12.97 Å; Cα contacts (8 Å, |Δi|>4): 119; chains: 1; bounding box: 34×42×26 Å

Mean predicted aligned error: 8.04 Å

Foldseek 3Di:
DDDDDDADFDWPADQDAQAWTWGFGPDVGDIDTGAGWHDKDDDQVDQWIWTDHPPDIDIHGHDDDDPDDHDPNPPPDDD

Nearest PDB structures (foldseek):
  4hxg-assembly2_H  TM=4.627E-01  e=2.489E+00  Pyrococcus horikoshii OT3
  2lyd-assembly1_A  TM=4.476E-01  e=3.121E+00  Drosophila melanogaster
  6xre-assembly1_I  TM=3.302E-01  e=2.787E+00  Homo sapiens
  7x0q-assembly1_A  TM=4.413E-01  e=7.284E+00  Acetivibrio thermocellus

pLDDT: mean 78.91, std 14.82, range [39.06, 95.75]

Secondary structure (DSSP, 8-state):
-PPPPP---EESS---BTS--EEEETTTTEEEEPPPEEEEEE-TT-SEEEEEESS-EEEEE--S--SS----GGG----